Protein AF-A0A2V2SIH3-F1 (afdb_monomer_lite)

Foldseek 3Di:
DDPVVVVVVVVVVVVVVVVVVVVVVCCCVVVVVPPPPPCVVVCVVLVDDPVLVVVLVVLVVVCVVVLVVLVVVLVVLVVVCVVCVVVVHRPVVSVVVSVVSLVVSLVSQLVSLLVSLVSGDVVSSVVSSVVSNCVSPVPVVVVVVVCVVPVDDDPPPDDD

Sequence (160 aa):
MGRSLRILVAAVAVVAAVAALSYFCAMRLCCGHMTGDDLTWLKREFQLSNQEMQRIRVLHEGYLPKCREFCAKIAAKQDAVEKALAAGEVPEQQMIELATLRTQCQAQMLRHFKAVASEMPHDQGSRYLAEMQRLTLGFHQNIESSMRENPASGHAHGDH

pLDDT: mean 84.89, std 16.25, range [38.31, 97.75]

Secondary structure (DSSP, 8-state):
--HHHHHHHHHHHHHHHHHHHHHHHHHHHHHHHHTT-TTHHHHHHTT--HHHHHHHHHHHHHHHHHHHHHHHHHHHHHHHHHHHHHTT---HHHHHHHHHHHHHHHHHHHHHHHHHHHTS-HHHHHHHHHHHHHHHHHHHHHHHHHHHH-TT--------

Structure (mmCIF, N/CA/C/O backbone):
data_AF-A0A2V2SIH3-F1
#
_entry.id   AF-A0A2V2SIH3-F1
#
loop_
_atom_site.group_PDB
_atom_site.id
_atom_site.type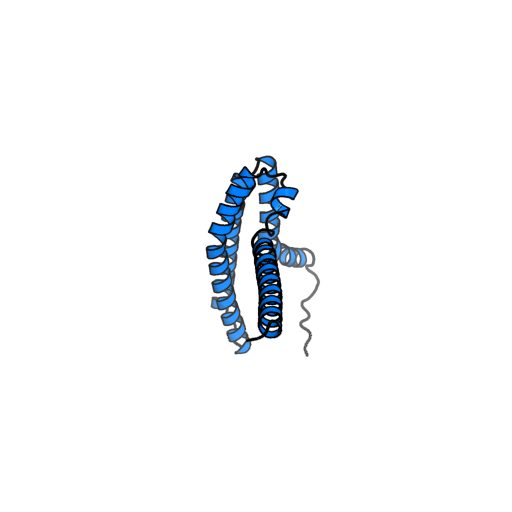_symbol
_atom_site.label_atom_id
_atom_site.label_alt_id
_atom_site.label_comp_id
_atom_site.label_asym_id
_atom_site.label_entity_id
_atom_site.label_seq_id
_atom_site.pdbx_PDB_ins_code
_atom_site.Cartn_x
_atom_site.Cartn_y
_atom_site.Cartn_z
_atom_site.occupancy
_atom_site.B_iso_or_equiv
_atom_site.auth_seq_id
_atom_site.auth_comp_id
_atom_site.auth_asym_id
_atom_site.auth_atom_id
_atom_site.pdbx_PDB_model_num
ATOM 1 N N . MET A 1 1 ? -26.957 -63.715 11.797 1.00 57.47 1 MET A N 1
ATOM 2 C CA . MET A 1 1 ? -26.085 -62.535 11.573 1.00 57.47 1 MET A CA 1
ATOM 3 C C . MET A 1 1 ? -25.613 -62.018 12.922 1.00 57.47 1 MET A C 1
ATOM 5 O O . MET A 1 1 ? -26.387 -61.434 13.671 1.00 57.47 1 MET A O 1
ATOM 9 N N . GLY A 1 2 ? -24.400 -62.432 13.291 1.00 60.66 2 GLY A N 1
ATOM 10 C CA . GLY A 1 2 ? -23.942 -62.528 14.675 1.00 60.66 2 GLY A CA 1
ATOM 11 C C . GLY A 1 2 ? -23.434 -61.214 15.254 1.00 60.66 2 GLY A C 1
ATOM 12 O O . GLY A 1 2 ? -22.969 -60.336 14.535 1.00 60.66 2 GLY A O 1
ATOM 13 N N . ARG A 1 3 ? -23.515 -61.116 16.581 1.00 76.12 3 ARG A N 1
ATOM 14 C CA . ARG A 1 3 ? -23.094 -59.993 17.435 1.00 76.12 3 ARG A CA 1
ATOM 15 C C . ARG A 1 3 ? -21.775 -59.324 17.009 1.00 76.12 3 ARG A C 1
ATOM 17 O O . ARG A 1 3 ? -21.680 -58.106 17.086 1.00 76.12 3 ARG A O 1
ATOM 24 N N . SER A 1 4 ? -20.822 -60.083 16.473 1.00 76.81 4 SER A N 1
ATOM 25 C CA . SER A 1 4 ? -19.536 -59.590 15.964 1.00 76.81 4 SER A CA 1
ATOM 26 C C . SER A 1 4 ? -19.664 -58.574 14.820 1.00 76.81 4 SER A C 1
ATOM 28 O O . SER A 1 4 ? -18.926 -57.596 14.794 1.00 76.81 4 SER A O 1
ATOM 30 N N . LEU A 1 5 ? -20.641 -58.737 13.918 1.00 85.69 5 LEU A N 1
ATOM 31 C CA . LEU A 1 5 ? -20.889 -57.777 12.835 1.00 85.69 5 LEU A CA 1
ATOM 32 C C . LEU A 1 5 ? -21.432 -56.448 13.381 1.00 85.69 5 LEU A C 1
ATOM 34 O O . LEU A 1 5 ? -21.059 -55.384 12.902 1.00 85.69 5 LEU A O 1
ATOM 38 N N . ARG A 1 6 ? -22.270 -56.498 14.426 1.00 87.81 6 ARG A N 1
ATOM 39 C CA . ARG A 1 6 ? -22.799 -55.290 15.084 1.00 87.81 6 ARG A CA 1
ATOM 40 C C . ARG A 1 6 ? -21.700 -54.525 15.821 1.00 87.81 6 ARG A C 1
ATOM 42 O O . ARG A 1 6 ? -21.694 -53.302 15.776 1.00 87.81 6 A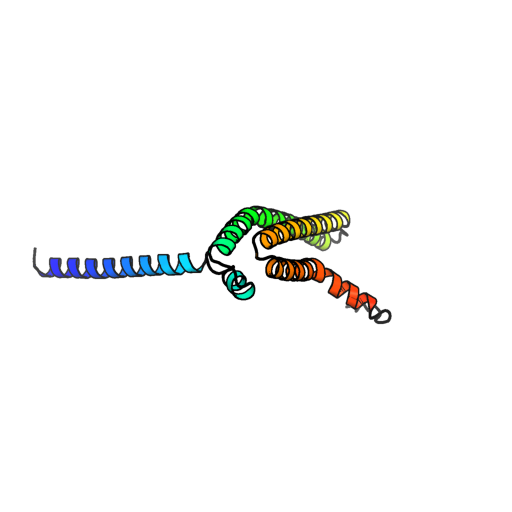RG A O 1
ATOM 49 N N . ILE A 1 7 ? -20.765 -55.238 16.451 1.00 88.44 7 ILE A N 1
ATOM 50 C CA . ILE A 1 7 ? -19.612 -54.636 17.138 1.00 88.44 7 ILE A CA 1
ATOM 51 C C . ILE A 1 7 ? -18.676 -53.964 16.128 1.00 88.44 7 ILE A C 1
ATOM 53 O O . ILE A 1 7 ? -18.272 -52.827 16.347 1.00 88.44 7 ILE A O 1
ATOM 57 N N . LEU A 1 8 ? -18.387 -54.621 15.001 1.00 86.75 8 LEU A N 1
ATOM 58 C CA . LEU A 1 8 ? -17.564 -54.038 13.937 1.00 86.75 8 LEU A CA 1
ATOM 59 C C . LEU A 1 8 ? -18.205 -52.780 13.341 1.00 86.75 8 LEU A C 1
ATOM 61 O O . LEU A 1 8 ? -17.543 -51.752 13.237 1.00 86.75 8 LEU A O 1
ATOM 65 N N . VAL A 1 9 ? -19.499 -52.826 13.014 1.00 90.12 9 VAL A N 1
ATOM 66 C CA . VAL A 1 9 ? -20.217 -51.657 12.481 1.00 90.12 9 VAL A CA 1
ATOM 67 C C . VAL A 1 9 ? -20.248 -50.511 13.496 1.00 90.12 9 VAL A C 1
ATOM 69 O O . VAL A 1 9 ? -20.009 -49.365 13.122 1.00 90.12 9 VAL A O 1
ATOM 72 N N . ALA A 1 10 ? -20.475 -50.802 14.781 1.00 89.94 10 ALA A N 1
ATOM 73 C CA . ALA A 1 10 ? -20.446 -49.788 15.832 1.00 89.94 10 ALA A CA 1
ATOM 74 C C . ALA A 1 10 ? -19.051 -49.162 15.995 1.00 89.94 10 ALA A C 1
ATOM 76 O O .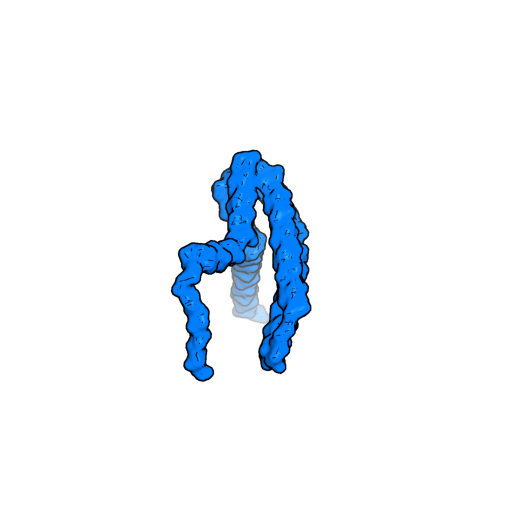 ALA A 1 10 ? -18.940 -47.944 16.098 1.00 89.94 10 ALA A O 1
ATOM 77 N N . ALA A 1 11 ? -17.985 -49.966 15.956 1.00 89.19 11 ALA A N 1
ATOM 78 C CA . ALA A 1 11 ? -16.614 -49.468 16.045 1.00 89.19 11 ALA A CA 1
ATOM 79 C C . ALA A 1 11 ? -16.261 -48.553 14.861 1.00 89.19 11 ALA A C 1
ATOM 81 O O . ALA A 1 11 ? -15.731 -47.463 15.068 1.00 89.19 11 ALA A O 1
ATOM 82 N N . VAL A 1 12 ? -16.619 -48.944 13.632 1.00 91.81 12 VAL A N 1
ATOM 83 C CA . VAL A 1 12 ? -16.401 -48.103 12.443 1.00 91.81 12 VAL A CA 1
ATOM 84 C C . VAL A 1 12 ? -17.210 -46.807 12.522 1.00 91.81 12 VAL A C 1
ATOM 86 O O . VAL A 1 12 ? -16.674 -45.743 12.223 1.00 91.81 12 VAL A O 1
ATOM 89 N N . ALA A 1 13 ? -18.464 -46.863 12.978 1.00 92.38 13 ALA A N 1
ATOM 90 C CA . ALA A 1 13 ? -19.297 -45.673 13.138 1.00 92.38 13 ALA A CA 1
ATOM 91 C C . ALA A 1 13 ? -18.717 -44.689 14.167 1.00 92.38 13 ALA A C 1
ATOM 93 O O . ALA A 1 13 ? -18.719 -43.484 13.924 1.00 92.38 13 ALA A O 1
ATOM 94 N N . VAL A 1 14 ? -18.172 -45.185 15.283 1.00 93.31 14 VAL A N 1
ATOM 95 C CA . VAL A 1 14 ? -17.518 -44.342 16.297 1.00 93.31 14 VAL A CA 1
ATOM 96 C C . VAL A 1 14 ? -16.254 -43.693 15.737 1.00 93.31 14 VAL A C 1
ATOM 98 O O . VAL A 1 14 ? -16.071 -42.490 15.901 1.00 93.31 14 VAL A O 1
ATOM 101 N N . VAL A 1 15 ? -15.410 -44.445 15.025 1.00 90.81 15 VAL A N 1
ATOM 102 C CA . VAL A 1 15 ? -14.197 -43.891 14.400 1.00 90.81 15 VAL A CA 1
ATOM 103 C C . VAL A 1 15 ? -14.553 -42.832 13.355 1.00 90.81 15 VAL A C 1
ATOM 105 O O . VAL A 1 15 ? -13.962 -41.753 13.353 1.00 90.81 15 VAL A O 1
ATOM 108 N N . ALA A 1 16 ? -15.555 -43.094 12.513 1.00 91.12 16 ALA A N 1
ATOM 109 C CA . ALA A 1 16 ? -16.029 -42.136 11.520 1.00 91.12 16 ALA A CA 1
ATOM 110 C C . ALA A 1 16 ? -16.612 -40.872 12.172 1.00 91.12 16 ALA A C 1
ATOM 112 O O . ALA A 1 16 ? -16.327 -39.766 11.720 1.00 91.12 16 ALA A O 1
ATOM 113 N N . ALA A 1 17 ? -17.374 -41.016 13.260 1.00 92.94 17 ALA A N 1
ATOM 114 C CA . ALA A 1 17 ? -17.928 -39.887 14.000 1.00 92.94 17 ALA A CA 1
ATOM 115 C C . ALA A 1 17 ? -16.829 -39.033 14.644 1.00 92.94 17 ALA A C 1
ATOM 117 O O . ALA A 1 17 ? -16.870 -37.812 14.527 1.00 92.94 17 ALA A O 1
ATOM 118 N N . VAL A 1 18 ? -15.822 -39.654 15.266 1.00 93.31 18 VAL A N 1
ATOM 119 C CA . VAL A 1 18 ? -14.678 -38.943 15.861 1.00 93.31 18 VAL A CA 1
ATOM 120 C C . VAL A 1 18 ? -13.855 -38.231 14.788 1.00 93.31 18 VAL A C 1
ATOM 122 O O . VAL A 1 18 ? -13.497 -37.072 14.980 1.00 93.31 18 VAL A O 1
ATOM 125 N N . ALA A 1 19 ? -13.600 -38.879 13.648 1.00 88.88 19 ALA A N 1
ATOM 126 C CA . ALA A 1 19 ? -12.886 -38.273 12.525 1.00 88.88 19 ALA A CA 1
ATOM 127 C C . ALA A 1 19 ? -13.670 -37.110 11.893 1.00 88.88 19 ALA A C 1
ATOM 129 O O . ALA A 1 19 ? -13.093 -36.078 11.562 1.00 88.88 19 ALA A O 1
ATOM 130 N N . ALA A 1 20 ? -14.992 -37.239 11.760 1.00 89.19 20 ALA A N 1
ATOM 131 C CA . ALA A 1 20 ? -15.844 -36.166 11.260 1.00 89.19 20 ALA A CA 1
ATOM 132 C C . ALA A 1 20 ? -15.903 -34.986 12.241 1.00 89.19 20 ALA A C 1
ATOM 134 O O . ALA A 1 20 ? -15.798 -33.837 11.815 1.00 89.19 20 ALA A O 1
ATOM 135 N N . LEU A 1 21 ? -16.015 -35.249 13.550 1.00 91.25 21 LEU A N 1
ATOM 136 C CA . LEU A 1 21 ? -15.995 -34.203 14.575 1.00 91.25 21 LEU A CA 1
ATOM 137 C C . LEU A 1 21 ? -14.644 -33.486 14.616 1.00 91.25 21 LEU A C 1
ATOM 139 O O . LEU A 1 21 ? -14.607 -32.260 14.689 1.00 91.25 21 LEU A O 1
ATOM 143 N N . SER A 1 22 ? -13.538 -34.233 14.554 1.00 88.31 22 SER A N 1
ATOM 144 C CA . SER A 1 22 ? -12.194 -33.656 14.573 1.00 88.31 22 SER A CA 1
ATOM 145 C C . SER A 1 22 ? -11.927 -32.832 13.316 1.00 88.31 22 SER A C 1
ATOM 147 O O . SER A 1 22 ? -11.436 -31.712 13.430 1.00 88.31 22 SER A O 1
ATOM 149 N N . TYR A 1 23 ? -12.338 -33.319 12.141 1.00 89.00 23 TYR A N 1
ATOM 150 C CA . TYR A 1 23 ? -12.268 -32.577 10.885 1.00 89.00 23 TYR A CA 1
ATOM 151 C C . TYR A 1 23 ? -13.110 -31.298 10.932 1.00 89.00 23 TYR A C 1
ATOM 153 O O . TYR A 1 23 ? -12.631 -30.232 10.555 1.00 89.00 23 TYR A O 1
ATOM 161 N N . PHE A 1 24 ? -14.339 -31.368 11.449 1.00 85.44 24 PHE A N 1
ATOM 162 C CA . PHE A 1 24 ? -15.221 -30.206 11.540 1.00 85.44 24 PHE A CA 1
ATOM 163 C C . PHE A 1 24 ? -14.706 -29.168 12.548 1.00 85.44 24 PHE A C 1
ATOM 165 O O . PHE A 1 24 ? -14.723 -27.972 12.259 1.00 85.44 24 PHE A O 1
ATOM 172 N N . CYS A 1 25 ? -14.185 -29.603 13.700 1.00 85.31 25 CYS A N 1
ATOM 173 C CA . CYS A 1 25 ? -13.526 -28.726 14.670 1.00 85.31 25 CYS A CA 1
ATOM 174 C C . CYS A 1 25 ? -12.258 -28.088 14.090 1.00 85.31 25 CYS A C 1
ATOM 176 O O . CYS A 1 25 ? -12.084 -26.877 14.210 1.00 85.31 25 CYS A O 1
ATOM 178 N N . ALA A 1 26 ? -11.405 -28.866 13.420 1.00 80.12 26 ALA A N 1
ATOM 179 C CA . ALA A 1 26 ? -10.196 -28.359 12.775 1.00 80.12 26 ALA A CA 1
ATOM 180 C C . ALA A 1 26 ? -10.532 -27.355 11.665 1.00 80.12 26 ALA A C 1
ATOM 182 O O . ALA A 1 26 ? -9.941 -26.283 11.614 1.00 80.12 26 ALA A O 1
ATOM 183 N N . MET A 1 27 ? -11.534 -27.638 10.830 1.00 73.44 27 MET A N 1
ATOM 184 C CA . MET A 1 27 ? -11.981 -26.729 9.774 1.00 73.44 27 MET A CA 1
ATOM 185 C C . MET A 1 27 ? -12.565 -25.431 10.353 1.00 73.44 27 MET A C 1
ATOM 187 O O . MET A 1 27 ? -12.239 -24.347 9.879 1.00 73.44 27 MET A O 1
ATOM 191 N N . ARG A 1 28 ? -13.368 -25.502 11.423 1.00 73.81 28 ARG A N 1
ATOM 192 C CA . ARG A 1 28 ? -13.905 -24.313 12.109 1.00 73.81 28 ARG A CA 1
ATOM 193 C C . ARG A 1 28 ? -12.812 -23.454 12.749 1.00 73.81 28 ARG 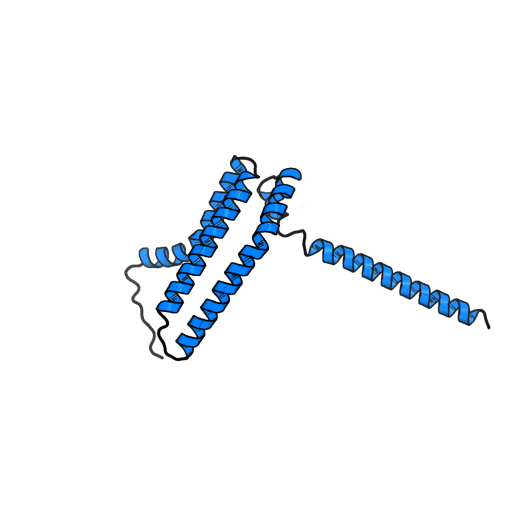A C 1
ATOM 195 O O . ARG A 1 28 ? -12.889 -22.231 12.661 1.00 73.81 28 ARG A O 1
ATOM 202 N N . LEU A 1 29 ? -11.810 -24.077 13.371 1.00 65.88 29 LEU A N 1
ATOM 203 C CA . LEU A 1 29 ? -10.704 -23.375 14.027 1.00 65.88 29 LEU A CA 1
ATOM 204 C C . LEU A 1 29 ? -9.702 -22.801 13.015 1.00 65.88 29 LEU A C 1
ATOM 206 O O . LEU A 1 29 ? -9.354 -21.628 13.109 1.00 65.88 29 LEU A O 1
ATOM 210 N N . CYS A 1 30 ? -9.285 -23.576 12.010 1.00 59.22 30 CYS A N 1
ATOM 211 C CA . CYS A 1 30 ? -8.337 -23.119 10.991 1.00 59.22 30 CYS A CA 1
ATOM 212 C C . CYS A 1 30 ? -8.944 -22.058 10.065 1.00 59.22 30 CYS A C 1
ATOM 214 O O . CYS A 1 30 ? -8.317 -21.024 9.842 1.00 59.22 30 CYS A O 1
ATOM 216 N N . CYS A 1 31 ? -10.173 -22.247 9.568 1.00 51.28 31 CYS A N 1
ATOM 217 C CA . CYS A 1 31 ? -10.807 -21.238 8.715 1.00 51.28 31 CYS A CA 1
ATOM 218 C C . CYS A 1 31 ? -11.180 -19.966 9.494 1.00 51.28 31 CYS A C 1
ATOM 220 O O . CYS A 1 31 ? -11.159 -18.887 8.914 1.00 51.28 31 CYS A O 1
ATOM 222 N N . GLY A 1 32 ? -11.470 -20.063 10.799 1.00 48.22 32 GLY A N 1
ATOM 223 C CA . GLY A 1 32 ? -11.719 -18.894 11.650 1.00 48.22 32 GLY A CA 1
ATOM 224 C C . GLY A 1 32 ? -10.463 -18.069 11.957 1.00 48.22 32 GLY A C 1
ATOM 225 O O . GLY A 1 32 ? -10.562 -16.859 12.148 1.00 48.22 32 GLY A O 1
ATOM 226 N N . HIS A 1 33 ? -9.284 -18.700 11.976 1.00 44.50 33 HIS A N 1
ATOM 227 C CA . HIS A 1 33 ? -8.016 -18.030 12.276 1.00 44.50 33 HIS A CA 1
ATOM 228 C C . HIS A 1 33 ? -7.389 -17.359 11.040 1.00 44.50 33 HIS A C 1
ATOM 230 O O . HIS A 1 33 ? -6.772 -16.307 11.161 1.00 44.50 33 HIS A O 1
ATOM 236 N N . MET A 1 34 ? -7.598 -17.907 9.837 1.00 39.25 34 MET A N 1
ATOM 237 C CA . MET A 1 34 ? -6.949 -17.409 8.613 1.00 39.25 34 MET A CA 1
ATOM 238 C C . MET A 1 34 ? -7.601 -16.171 7.975 1.00 39.25 34 MET A C 1
ATOM 240 O O . MET A 1 34 ? -7.005 -15.575 7.085 1.00 39.25 34 MET A O 1
ATOM 244 N N . THR A 1 35 ? -8.799 -15.762 8.402 1.00 47.66 35 THR A N 1
ATOM 245 C CA . THR A 1 35 ? -9.491 -14.589 7.828 1.00 47.66 35 THR A CA 1
ATOM 246 C C . THR A 1 35 ? -9.666 -13.432 8.814 1.00 47.66 35 THR A C 1
ATOM 248 O O . THR A 1 35 ? -10.096 -12.353 8.418 1.00 47.66 35 THR A O 1
ATOM 251 N N . GLY A 1 36 ? -9.388 -13.641 10.106 1.00 44.97 36 GLY A N 1
ATOM 252 C CA . GLY A 1 36 ? -9.819 -12.730 11.174 1.00 44.97 36 GLY A CA 1
ATOM 253 C C . GLY A 1 36 ? -8.740 -11.833 11.786 1.00 44.97 36 GLY A C 1
ATOM 254 O O . GLY A 1 36 ? -9.101 -10.810 12.385 1.00 44.97 36 GLY A O 1
ATOM 255 N N . ASP A 1 37 ? -7.456 -12.188 11.649 1.00 54.94 37 ASP A N 1
ATOM 256 C CA . ASP A 1 37 ? -6.420 -11.739 12.596 1.00 54.94 37 ASP A CA 1
ATOM 257 C C . ASP A 1 37 ? -5.497 -10.606 12.103 1.00 54.94 37 ASP A C 1
ATOM 259 O O . ASP A 1 37 ? -4.843 -9.947 12.911 1.00 54.94 37 ASP A O 1
ATOM 263 N N . ASP A 1 38 ? -5.534 -10.263 10.812 1.00 64.06 38 ASP A N 1
ATOM 264 C CA . ASP A 1 38 ? -4.656 -9.231 10.229 1.00 64.06 38 ASP A CA 1
ATOM 265 C C . ASP A 1 38 ? -4.919 -7.810 10.743 1.00 64.06 38 ASP A C 1
ATOM 267 O O . ASP A 1 38 ? -4.093 -6.927 10.548 1.00 64.06 38 ASP A O 1
ATOM 271 N N . LEU A 1 39 ? -6.048 -7.557 11.413 1.00 81.44 39 LEU A N 1
ATOM 272 C CA . LEU A 1 39 ? -6.368 -6.243 11.988 1.00 81.44 39 LEU A CA 1
ATOM 273 C C . LEU A 1 39 ? -6.470 -6.256 13.520 1.00 81.44 39 LEU A C 1
ATOM 275 O O . LEU A 1 39 ? -6.752 -5.224 14.133 1.00 81.44 39 LEU A O 1
ATOM 279 N N . THR A 1 40 ? -6.223 -7.395 14.175 1.00 83.31 40 THR A N 1
ATOM 280 C CA . THR A 1 40 ? -6.240 -7.469 15.647 1.00 83.31 40 THR A CA 1
ATOM 281 C C . THR A 1 40 ? -5.130 -6.611 16.255 1.00 83.31 40 THR A C 1
ATOM 283 O O . THR A 1 40 ? -5.323 -5.997 17.308 1.00 83.31 40 THR A O 1
ATOM 286 N N . TRP A 1 41 ? -3.981 -6.512 15.577 1.00 85.94 41 TRP A N 1
ATOM 287 C CA . TRP A 1 41 ? -2.902 -5.604 15.972 1.00 85.94 41 TRP A CA 1
ATOM 288 C C . TRP A 1 41 ? -3.361 -4.140 15.952 1.00 85.94 41 TRP A C 1
ATOM 290 O O . TRP A 1 41 ? -3.085 -3.418 16.904 1.00 85.94 41 TRP A O 1
ATOM 300 N N . LEU A 1 42 ? -4.135 -3.731 14.937 1.00 89.00 42 LEU A N 1
ATOM 301 C CA . LEU A 1 42 ? -4.612 -2.356 14.770 1.00 89.00 42 LEU A CA 1
ATOM 302 C C . LEU A 1 42 ? -5.507 -1.947 15.941 1.00 89.00 42 LEU A C 1
ATOM 304 O O . LEU A 1 42 ? -5.349 -0.873 16.517 1.00 89.00 42 LEU A O 1
ATOM 308 N N . LYS A 1 43 ? -6.410 -2.848 16.346 1.00 90.88 43 LYS A N 1
ATOM 309 C CA . LYS A 1 43 ? -7.267 -2.638 17.515 1.00 90.88 43 LYS A CA 1
ATOM 310 C C . LYS A 1 43 ? -6.454 -2.413 18.791 1.00 90.88 43 LYS A C 1
ATOM 312 O O . LYS A 1 43 ? -6.797 -1.544 19.586 1.00 90.88 43 LYS A O 1
ATOM 317 N N . ARG A 1 44 ? -5.409 -3.218 18.995 1.00 90.81 44 ARG A N 1
ATOM 318 C CA . ARG A 1 44 ? -4.560 -3.178 20.193 1.00 90.81 44 ARG A CA 1
ATOM 319 C C . ARG A 1 44 ? -3.702 -1.914 20.235 1.00 90.81 44 ARG A C 1
ATOM 321 O O . ARG A 1 44 ? -3.660 -1.257 21.266 1.00 90.81 44 ARG A O 1
ATOM 328 N N . GLU A 1 45 ? -3.070 -1.578 19.116 1.00 91.50 45 GLU A N 1
ATOM 329 C CA . GLU A 1 45 ? -2.151 -0.443 18.986 1.00 91.50 45 GLU A CA 1
ATOM 330 C C . GLU A 1 45 ? -2.873 0.902 19.142 1.00 91.50 45 GLU A C 1
ATOM 332 O O . GLU A 1 45 ? -2.424 1.784 19.874 1.00 91.50 45 GLU A O 1
ATOM 337 N N . PHE A 1 46 ? -4.042 1.039 18.509 1.00 92.69 46 PHE A N 1
ATOM 338 C CA . PHE A 1 46 ? -4.819 2.282 18.504 1.00 92.69 46 PHE A CA 1
ATOM 339 C C . PHE A 1 46 ? -5.967 2.288 19.521 1.00 92.69 46 PHE A C 1
ATOM 341 O O . PHE A 1 46 ? -6.796 3.193 19.501 1.00 92.69 46 PHE A O 1
ATOM 348 N N . GLN A 1 47 ? -6.007 1.297 20.423 1.00 92.06 47 GLN A N 1
ATOM 349 C CA . GLN A 1 47 ? -6.970 1.191 21.531 1.00 92.06 47 GLN A CA 1
ATOM 350 C C . GLN A 1 47 ? -8.435 1.310 21.074 1.00 92.06 47 GLN A C 1
ATOM 352 O O . GLN A 1 47 ? -9.257 1.965 21.710 1.00 92.06 47 GLN A O 1
ATOM 357 N N . LEU A 1 48 ? -8.762 0.666 19.952 1.00 93.31 48 LEU A N 1
ATOM 358 C CA . LEU A 1 48 ? -10.071 0.790 19.316 1.00 93.31 48 LEU A CA 1
ATOM 359 C C . LEU A 1 48 ? -11.127 -0.044 20.051 1.00 93.31 48 LEU A C 1
ATOM 361 O O . LEU A 1 48 ? -10.915 -1.213 20.406 1.00 93.31 48 LEU A O 1
ATOM 365 N N . SER A 1 49 ? -12.317 0.525 20.202 1.00 93.38 49 SER A N 1
ATOM 366 C CA . SER A 1 49 ? -13.509 -0.206 20.617 1.00 93.38 49 SER A CA 1
ATOM 367 C C . SER A 1 49 ? -13.898 -1.267 19.581 1.00 93.38 49 SER A C 1
ATOM 369 O O . SER A 1 49 ? -13.506 -1.235 18.411 1.00 93.38 49 SER A O 1
ATOM 371 N N . ASN A 1 50 ? -14.730 -2.227 19.994 1.00 91.31 50 ASN A N 1
ATOM 372 C CA . ASN A 1 50 ? -15.287 -3.217 19.065 1.00 91.31 50 ASN A CA 1
ATOM 373 C C . ASN A 1 50 ? -16.090 -2.563 17.933 1.00 91.31 50 ASN A C 1
ATOM 375 O O . ASN A 1 50 ? -16.074 -3.055 16.809 1.00 91.31 50 ASN A O 1
ATOM 379 N N . GLN A 1 51 ? -16.778 -1.458 18.228 1.00 92.25 51 GLN A N 1
ATOM 380 C CA . GLN A 1 51 ? -17.619 -0.771 17.256 1.00 92.25 51 GLN A CA 1
ATOM 381 C C . GLN A 1 51 ? -16.779 -0.047 16.196 1.00 92.25 51 GLN A C 1
ATOM 383 O O . GLN A 1 51 ? -17.057 -0.187 15.008 1.00 92.25 51 GLN A O 1
ATOM 388 N N . GLU A 1 52 ? -15.732 0.674 16.608 1.00 92.88 52 GLU A N 1
ATOM 389 C CA . GLU A 1 52 ? -14.772 1.311 15.690 1.00 92.88 52 GLU A CA 1
ATOM 390 C C . GLU A 1 52 ? -14.077 0.265 14.819 1.00 92.88 52 GLU A C 1
ATOM 392 O O . GLU A 1 52 ? -14.042 0.389 13.595 1.00 92.88 52 GLU A O 1
ATOM 397 N N . MET A 1 53 ? -13.617 -0.831 15.433 1.00 93.25 53 MET A N 1
ATOM 398 C CA . MET A 1 53 ? -12.985 -1.927 14.705 1.00 93.25 53 MET A CA 1
ATOM 399 C C . MET A 1 53 ? -13.923 -2.541 13.658 1.00 93.25 53 MET A C 1
ATOM 401 O O . MET A 1 53 ? -13.484 -2.861 12.556 1.00 93.25 53 MET A O 1
ATOM 405 N N . GLN A 1 54 ? -15.215 -2.688 13.962 1.00 92.19 54 GLN A N 1
ATOM 406 C CA . GLN A 1 54 ? -16.176 -3.228 13.000 1.00 92.19 54 GLN A CA 1
ATOM 407 C C . GLN A 1 54 ? -16.347 -2.311 11.782 1.00 92.19 54 GLN A C 1
ATOM 409 O O . GLN A 1 54 ? -16.358 -2.802 10.654 1.00 92.19 54 GLN A O 1
ATOM 414 N N . ARG A 1 55 ? -16.434 -0.989 11.983 1.00 93.56 55 ARG A N 1
ATOM 415 C CA . ARG A 1 55 ? -16.529 -0.022 10.873 1.00 93.56 55 ARG A CA 1
ATOM 416 C C . ARG A 1 55 ? -15.269 -0.043 10.006 1.00 93.56 55 ARG A C 1
ATOM 418 O O . ARG A 1 55 ? -15.361 -0.091 8.782 1.00 93.56 55 ARG A O 1
ATOM 425 N N . ILE A 1 56 ? -14.098 -0.122 10.637 1.00 93.69 56 ILE A N 1
ATOM 426 C CA . ILE A 1 56 ? -12.810 -0.226 9.939 1.00 93.69 56 ILE A CA 1
ATOM 427 C C . ILE A 1 56 ? -12.707 -1.522 9.127 1.00 93.69 56 ILE A C 1
ATOM 429 O O . ILE A 1 56 ? -12.229 -1.480 7.994 1.00 93.69 56 ILE A O 1
ATOM 433 N N . ARG A 1 57 ? -13.185 -2.662 9.648 1.00 91.69 57 ARG A N 1
ATOM 434 C CA . ARG A 1 57 ? -13.209 -3.933 8.896 1.00 91.69 57 ARG A CA 1
ATOM 435 C C . ARG A 1 57 ? -14.015 -3.810 7.610 1.00 91.69 57 ARG A C 1
ATOM 437 O O . ARG A 1 57 ? -13.515 -4.191 6.558 1.00 91.69 57 ARG A O 1
ATOM 444 N N . VAL A 1 58 ? -15.201 -3.203 7.674 1.00 92.88 58 VAL A N 1
ATOM 445 C CA . VAL A 1 58 ? -16.045 -2.977 6.489 1.00 92.88 58 VAL A CA 1
ATOM 446 C C . VAL A 1 58 ? -15.317 -2.125 5.445 1.00 92.88 58 VAL A C 1
ATOM 448 O O . VAL A 1 58 ? -15.308 -2.470 4.263 1.00 92.88 58 VAL A O 1
ATOM 451 N N . LEU A 1 59 ? -14.653 -1.043 5.869 1.00 93.88 59 LEU A N 1
ATOM 452 C CA . LEU A 1 59 ? -13.853 -0.211 4.964 1.00 93.88 59 LEU A CA 1
ATOM 453 C C . LEU A 1 59 ? -12.680 -0.982 4.344 1.00 93.88 59 LEU A C 1
ATOM 455 O O . LEU A 1 59 ? -12.398 -0.824 3.156 1.00 93.88 59 LEU A O 1
ATOM 459 N N . HIS A 1 60 ? -11.986 -1.794 5.140 1.00 91.81 60 HIS A N 1
ATOM 460 C CA . HIS A 1 60 ? -10.837 -2.572 4.689 1.00 91.81 60 HIS A CA 1
ATOM 461 C C . HIS A 1 60 ? -11.241 -3.653 3.684 1.00 91.81 60 HIS A C 1
ATOM 463 O O . HIS A 1 60 ? -10.698 -3.701 2.581 1.00 91.81 60 HIS A O 1
ATOM 469 N N . GLU A 1 61 ? -12.252 -4.458 4.011 1.00 91.12 61 GLU A N 1
ATOM 470 C CA . GLU A 1 61 ? -12.784 -5.503 3.132 1.00 91.12 61 GLU A CA 1
ATOM 471 C C . GLU A 1 61 ? -13.301 -4.923 1.811 1.00 91.12 61 GLU A C 1
ATOM 473 O O . GLU A 1 61 ? -13.004 -5.463 0.742 1.00 91.12 61 GLU A O 1
ATOM 478 N N . GLY A 1 62 ? -13.993 -3.779 1.864 1.00 91.94 62 GLY A N 1
ATOM 479 C CA . GLY A 1 62 ? -14.451 -3.064 0.672 1.00 91.94 62 GLY A CA 1
ATOM 480 C C . GLY A 1 62 ? -13.310 -2.548 -0.212 1.00 91.94 62 GLY A C 1
ATOM 481 O O . GLY A 1 62 ? -13.468 -2.441 -1.429 1.00 91.94 62 GLY A O 1
ATOM 482 N N . TYR A 1 63 ? -12.139 -2.265 0.365 1.00 93.56 63 TYR A N 1
ATOM 483 C CA . TYR A 1 63 ? -10.971 -1.790 -0.374 1.00 93.56 63 TYR A CA 1
ATOM 484 C C . TYR A 1 63 ? -10.155 -2.917 -1.032 1.00 93.56 63 TYR A C 1
ATOM 486 O O . TYR A 1 63 ? -9.539 -2.696 -2.080 1.00 93.56 63 TYR A O 1
ATOM 494 N N . LEU A 1 64 ? -10.171 -4.135 -0.477 1.00 90.31 64 LEU A N 1
ATOM 495 C CA . LEU A 1 64 ? -9.352 -5.256 -0.957 1.00 90.31 64 LEU A CA 1
ATOM 496 C C . LEU A 1 64 ? -9.492 -5.562 -2.463 1.00 90.31 64 LEU A C 1
ATOM 498 O O . LEU A 1 64 ? -8.459 -5.767 -3.107 1.00 90.31 64 LEU A O 1
ATOM 502 N N . PRO A 1 65 ? -10.696 -5.573 -3.078 1.00 94.50 65 PRO A N 1
ATOM 503 C CA . PRO A 1 65 ? -10.820 -5.762 -4.523 1.00 94.50 65 PRO A CA 1
ATOM 504 C C . PRO A 1 65 ? -10.059 -4.701 -5.321 1.00 94.50 65 PRO A C 1
ATOM 506 O O . PRO A 1 65 ? -9.374 -5.033 -6.288 1.00 94.50 65 PRO A O 1
ATOM 509 N N . LYS A 1 66 ? -10.123 -3.436 -4.885 1.00 93.44 66 LYS A N 1
ATOM 510 C CA . LYS A 1 66 ? -9.438 -2.329 -5.558 1.00 93.44 66 LYS A CA 1
ATOM 511 C C . LYS A 1 66 ? -7.923 -2.414 -5.396 1.00 93.44 66 LYS A C 1
ATOM 513 O O . LYS A 1 66 ? -7.197 -2.160 -6.353 1.00 93.44 66 LYS A O 1
ATOM 518 N N . CYS A 1 67 ? -7.458 -2.802 -4.209 1.00 91.62 67 CYS A N 1
ATOM 519 C CA . CYS A 1 67 ? -6.045 -3.065 -3.949 1.00 91.62 67 CYS A CA 1
ATOM 520 C C . CYS A 1 67 ? -5.507 -4.142 -4.907 1.00 91.62 67 CYS A C 1
ATOM 522 O O . CYS A 1 67 ? -4.550 -3.899 -5.642 1.00 91.62 67 CYS A O 1
ATOM 524 N N . ARG A 1 68 ? -6.199 -5.288 -4.999 1.00 93.75 68 ARG A N 1
ATOM 525 C CA . ARG A 1 68 ? -5.827 -6.382 -5.911 1.00 93.75 68 ARG A CA 1
ATOM 526 C C . ARG A 1 68 ? -5.817 -5.956 -7.378 1.00 93.75 68 ARG A C 1
ATOM 528 O O . ARG A 1 68 ? -4.920 -6.360 -8.110 1.00 93.75 68 ARG A O 1
ATOM 535 N N . GLU A 1 69 ? -6.773 -5.129 -7.803 1.00 96.56 69 GLU A N 1
ATOM 536 C CA . GLU A 1 69 ? -6.816 -4.587 -9.167 1.00 96.56 69 GLU A CA 1
ATOM 537 C C . GLU A 1 69 ? -5.545 -3.787 -9.500 1.00 96.56 69 GLU A C 1
ATOM 539 O O . GLU A 1 69 ? -4.937 -4.003 -10.549 1.00 96.56 69 GLU A O 1
ATOM 544 N N . PHE A 1 70 ? -5.116 -2.884 -8.612 1.00 94.50 70 PHE A N 1
ATOM 545 C CA . PHE A 1 70 ? -3.878 -2.128 -8.812 1.00 94.50 70 PHE A CA 1
ATOM 546 C C . PHE A 1 70 ? -2.644 -3.033 -8.797 1.00 94.50 70 PHE A C 1
ATOM 548 O O . PHE A 1 70 ? -1.795 -2.887 -9.676 1.00 94.50 70 PHE A O 1
ATOM 555 N N . CYS A 1 71 ? -2.561 -3.990 -7.866 1.00 94.25 71 CYS A N 1
ATOM 556 C CA . CYS A 1 71 ? -1.463 -4.960 -7.822 1.00 94.25 71 CYS A CA 1
ATOM 557 C C . CYS A 1 71 ? -1.353 -5.754 -9.130 1.00 94.25 71 CYS A C 1
ATOM 559 O O . CYS A 1 71 ? -0.258 -5.881 -9.670 1.00 94.25 71 CYS A O 1
ATOM 561 N N . ALA A 1 72 ? -2.476 -6.226 -9.678 1.00 96.38 72 ALA A N 1
ATOM 562 C CA . ALA A 1 72 ? -2.495 -6.958 -10.942 1.00 96.38 72 ALA A CA 1
ATOM 563 C C . ALA A 1 72 ? -2.017 -6.094 -12.121 1.00 96.38 72 ALA A C 1
ATOM 565 O O . ALA A 1 72 ? -1.205 -6.544 -12.927 1.00 96.38 72 ALA A O 1
ATOM 566 N N . LYS A 1 73 ? -2.469 -4.834 -12.206 1.00 97.12 73 LYS A N 1
ATOM 567 C CA . LYS A 1 73 ? -2.033 -3.896 -13.258 1.00 97.12 73 LYS A CA 1
ATOM 568 C C . LYS A 1 73 ? -0.543 -3.575 -13.171 1.00 97.12 73 LYS A C 1
ATOM 570 O O . LYS A 1 73 ? 0.132 -3.545 -14.196 1.00 97.12 73 LYS A O 1
ATOM 575 N N . ILE A 1 74 ? -0.041 -3.334 -11.959 1.00 95.31 74 ILE A N 1
ATOM 576 C CA . ILE A 1 74 ? 1.378 -3.061 -11.713 1.00 95.31 74 ILE A CA 1
ATOM 577 C C . ILE A 1 74 ? 2.216 -4.281 -12.102 1.00 95.31 74 ILE A C 1
ATOM 579 O O . ILE A 1 74 ? 3.151 -4.122 -12.877 1.00 95.31 74 ILE A O 1
ATOM 583 N N . ALA A 1 75 ? 1.840 -5.484 -11.658 1.00 95.88 75 ALA A N 1
ATOM 584 C CA . ALA A 1 75 ? 2.557 -6.717 -11.985 1.00 95.88 75 ALA A CA 1
ATOM 585 C C . ALA A 1 75 ? 2.608 -6.975 -13.499 1.00 95.88 75 ALA A C 1
ATOM 587 O O . ALA A 1 75 ? 3.676 -7.236 -14.045 1.00 95.88 75 ALA A O 1
ATOM 588 N N . ALA A 1 76 ? 1.480 -6.818 -14.201 1.00 96.75 76 ALA A N 1
ATOM 589 C CA . ALA A 1 76 ? 1.437 -6.968 -15.655 1.00 96.75 76 ALA A CA 1
ATOM 590 C C . ALA A 1 76 ? 2.338 -5.950 -16.375 1.00 96.75 76 ALA A C 1
ATOM 592 O O . ALA A 1 76 ? 2.986 -6.276 -17.368 1.00 96.75 76 ALA A O 1
ATOM 593 N N . LYS A 1 77 ? 2.398 -4.706 -15.882 1.00 97.69 77 LYS A N 1
ATOM 594 C CA . LYS A 1 77 ? 3.264 -3.679 -16.472 1.00 97.69 77 LYS A CA 1
ATOM 595 C C . LYS A 1 77 ? 4.744 -3.910 -16.144 1.00 97.69 77 LYS A C 1
ATOM 597 O O . LYS A 1 77 ? 5.578 -3.650 -17.002 1.00 97.69 77 LYS A O 1
ATOM 602 N N . GLN A 1 78 ? 5.066 -4.422 -14.955 1.00 96.56 78 GLN A N 1
ATOM 603 C CA . GLN A 1 78 ? 6.426 -4.845 -14.599 1.00 96.56 78 GLN A CA 1
ATOM 604 C C . GLN A 1 78 ? 6.920 -5.960 -15.519 1.00 96.56 78 GLN A C 1
ATOM 606 O O . GLN A 1 78 ? 7.981 -5.809 -16.109 1.00 96.56 78 GLN A O 1
ATOM 611 N N . ASP A 1 79 ? 6.115 -7.004 -15.725 1.00 97.56 79 ASP A N 1
ATOM 612 C CA . ASP A 1 79 ? 6.439 -8.106 -16.641 1.00 97.56 79 ASP A CA 1
ATOM 613 C C . ASP A 1 79 ? 6.696 -7.602 -18.075 1.00 97.56 79 ASP A C 1
ATOM 615 O O . ASP A 1 79 ? 7.638 -8.032 -18.737 1.00 97.56 79 ASP A O 1
ATOM 619 N N . ALA A 1 80 ? 5.919 -6.620 -18.546 1.00 96.50 80 ALA A N 1
ATOM 620 C CA . ALA A 1 80 ? 6.152 -5.996 -19.849 1.00 96.50 80 ALA A CA 1
ATOM 621 C C . ALA A 1 80 ? 7.482 -5.218 -19.920 1.00 96.50 80 ALA A C 1
ATOM 623 O O . ALA A 1 80 ? 8.169 -5.287 -20.939 1.00 96.50 80 ALA A O 1
ATOM 624 N N . VAL A 1 81 ? 7.850 -4.489 -18.859 1.00 97.62 81 VAL A N 1
ATOM 625 C CA . VAL A 1 81 ? 9.147 -3.792 -18.766 1.00 97.62 81 VAL A CA 1
ATOM 626 C C . VAL A 1 81 ? 10.295 -4.803 -18.753 1.00 97.62 81 VAL A C 1
ATOM 628 O O . VAL A 1 81 ? 11.243 -4.653 -19.516 1.00 97.62 81 VAL A O 1
ATOM 631 N N . GLU A 1 82 ? 10.196 -5.853 -17.939 1.00 97.19 82 GLU A N 1
ATOM 632 C CA . GLU A 1 82 ? 11.219 -6.899 -17.822 1.00 97.19 82 GLU A CA 1
ATOM 633 C C . GLU A 1 82 ? 11.442 -7.634 -19.148 1.00 97.19 82 GLU A C 1
ATOM 635 O O . GLU A 1 82 ? 12.585 -7.837 -19.555 1.00 97.19 82 GLU A O 1
ATOM 640 N N . LYS A 1 83 ? 10.366 -7.967 -19.870 1.00 97.62 83 LYS A N 1
ATOM 641 C CA . LYS A 1 83 ? 10.453 -8.598 -21.196 1.00 97.62 83 LYS A CA 1
ATOM 642 C C . LYS A 1 83 ? 11.139 -7.715 -22.231 1.00 97.62 83 LYS A C 1
ATOM 644 O O . LYS A 1 83 ? 11.960 -8.216 -22.992 1.00 97.62 83 LYS A O 1
ATOM 649 N N . ALA A 1 84 ? 10.820 -6.423 -22.260 1.00 96.94 84 ALA A N 1
ATOM 650 C CA . ALA A 1 84 ? 11.448 -5.491 -23.192 1.00 96.94 84 ALA A CA 1
ATOM 651 C C . ALA A 1 84 ? 12.941 -5.295 -22.877 1.00 96.94 84 ALA A C 1
ATOM 653 O O . ALA A 1 84 ? 13.775 -5.363 -23.777 1.00 96.94 84 ALA A O 1
ATOM 654 N N . LEU A 1 85 ? 13.298 -5.171 -21.593 1.00 97.06 85 LEU A N 1
ATOM 655 C CA . LEU A 1 85 ? 14.700 -5.125 -21.163 1.00 97.06 85 LEU A CA 1
ATOM 656 C C . LEU A 1 85 ? 15.457 -6.407 -21.544 1.00 97.06 85 LEU A C 1
ATOM 658 O O . LEU A 1 85 ? 16.578 -6.333 -22.040 1.00 97.06 85 LEU A O 1
ATOM 662 N N . ALA A 1 86 ? 14.842 -7.582 -21.372 1.00 97.12 86 ALA A N 1
ATOM 663 C CA . ALA A 1 86 ? 15.432 -8.861 -21.774 1.00 97.12 86 ALA A CA 1
ATOM 664 C C . ALA A 1 86 ? 15.623 -8.984 -23.299 1.00 97.12 86 ALA A C 1
ATOM 666 O O . ALA A 1 86 ? 16.506 -9.713 -23.748 1.00 97.12 86 ALA A O 1
ATOM 667 N N . ALA A 1 87 ? 14.827 -8.260 -24.089 1.00 96.69 87 ALA A N 1
ATOM 668 C CA . ALA A 1 87 ? 14.985 -8.143 -25.537 1.00 96.69 87 ALA A CA 1
ATOM 669 C C . ALA A 1 87 ? 16.043 -7.098 -25.959 1.00 96.69 87 ALA A C 1
ATOM 671 O O . ALA A 1 87 ? 16.285 -6.927 -27.152 1.00 96.69 87 ALA A O 1
ATOM 672 N N . GLY A 1 88 ? 16.687 -6.414 -25.005 1.00 96.50 88 GLY A N 1
ATOM 673 C CA . GLY A 1 88 ? 17.673 -5.362 -25.269 1.00 96.50 88 GLY A CA 1
ATOM 674 C C . GLY A 1 88 ? 17.061 -4.003 -25.623 1.00 96.50 88 GLY A C 1
ATOM 675 O O . GLY A 1 88 ? 17.773 -3.113 -26.084 1.00 96.50 88 GLY A O 1
ATOM 676 N N . GLU A 1 89 ? 15.754 -3.828 -25.420 1.00 96.31 89 GLU A N 1
ATOM 677 C CA . GLU A 1 89 ? 15.066 -2.556 -25.625 1.00 96.31 89 GLU A CA 1
ATOM 678 C C . GLU A 1 89 ? 15.151 -1.685 -24.365 1.00 96.31 89 GLU A C 1
ATOM 680 O O . GLU A 1 89 ? 15.245 -2.186 -23.244 1.00 96.31 89 GLU A O 1
ATOM 685 N N . VAL A 1 90 ? 15.056 -0.364 -24.535 1.00 95.75 90 VAL A N 1
ATOM 686 C CA . VAL A 1 90 ? 14.850 0.579 -23.427 1.00 95.75 90 VAL A CA 1
ATOM 687 C C . VAL A 1 90 ? 13.364 0.962 -23.408 1.00 95.75 90 VAL A C 1
ATOM 689 O O . VAL A 1 90 ? 12.950 1.812 -24.198 1.00 95.75 90 VAL A O 1
ATOM 692 N N . PRO A 1 91 ? 12.524 0.346 -22.551 1.00 95.75 91 PRO A N 1
ATOM 693 C CA . PRO A 1 91 ? 11.071 0.506 -22.603 1.00 95.75 91 PRO A CA 1
ATOM 694 C C . PRO A 1 91 ? 10.598 1.762 -21.857 1.00 95.75 91 PRO A C 1
ATOM 696 O O . PRO A 1 91 ? 9.823 1.676 -20.901 1.00 95.75 91 PRO A O 1
ATOM 699 N N . GLU A 1 92 ? 11.075 2.936 -22.276 1.00 96.50 92 GLU A N 1
ATOM 700 C CA . GLU A 1 92 ? 10.831 4.221 -21.602 1.00 96.50 92 GLU A CA 1
ATOM 701 C C . GLU A 1 92 ? 9.335 4.470 -21.351 1.00 96.50 92 GLU A C 1
ATOM 703 O O . GLU A 1 92 ? 8.921 4.753 -20.225 1.00 96.50 92 GLU A O 1
ATOM 708 N N . GLN A 1 93 ? 8.500 4.267 -22.371 1.00 95.88 93 GLN A N 1
ATOM 709 C CA . GLN A 1 93 ? 7.057 4.465 -22.261 1.00 95.88 93 GLN A CA 1
ATOM 710 C C . GLN A 1 93 ? 6.420 3.517 -21.229 1.00 95.88 93 GLN A C 1
ATOM 712 O O . GLN A 1 93 ? 5.634 3.944 -20.381 1.00 95.88 93 GLN A O 1
ATOM 717 N N . GLN A 1 94 ? 6.783 2.232 -21.241 1.00 95.00 94 GLN A N 1
ATOM 718 C CA . GLN A 1 94 ? 6.275 1.251 -20.281 1.00 95.00 94 GLN A CA 1
ATOM 719 C C . GLN A 1 94 ? 6.749 1.561 -18.853 1.00 95.00 94 GLN A C 1
ATOM 721 O O . GLN A 1 94 ? 5.999 1.328 -17.902 1.00 95.00 94 GLN A O 1
ATOM 726 N N . MET A 1 95 ? 7.955 2.116 -18.687 1.00 96.81 95 MET A N 1
ATOM 727 C CA . MET A 1 95 ? 8.468 2.574 -17.393 1.00 96.81 95 MET A CA 1
ATOM 728 C C . MET A 1 95 ? 7.685 3.784 -16.863 1.00 96.81 95 MET A C 1
ATOM 730 O O . MET A 1 95 ? 7.310 3.794 -15.688 1.00 96.81 95 MET A O 1
ATOM 734 N N . ILE A 1 96 ? 7.371 4.765 -17.717 1.00 97.25 96 ILE A N 1
ATOM 735 C CA . ILE A 1 96 ? 6.525 5.920 -17.362 1.00 97.25 96 ILE A CA 1
ATOM 736 C C . ILE A 1 96 ? 5.126 5.454 -16.941 1.00 97.25 96 ILE A C 1
ATOM 738 O O . ILE A 1 96 ? 4.578 5.902 -15.927 1.00 97.25 96 ILE A O 1
ATOM 742 N N . GLU A 1 97 ? 4.544 4.514 -17.683 1.00 97.31 97 GLU A N 1
ATOM 743 C CA . GLU A 1 97 ? 3.240 3.933 -17.358 1.00 97.31 97 GLU A CA 1
ATOM 744 C C . GLU A 1 97 ? 3.268 3.152 -16.040 1.00 97.31 97 GLU A C 1
ATOM 746 O O . GLU A 1 97 ? 2.349 3.274 -15.226 1.00 97.31 97 GLU A O 1
ATOM 751 N N . LEU A 1 98 ? 4.333 2.385 -15.790 1.00 96.88 98 LEU A N 1
ATOM 752 C CA . LEU A 1 98 ? 4.535 1.677 -14.528 1.00 96.88 98 LEU A CA 1
ATOM 753 C C . LEU A 1 98 ? 4.627 2.650 -13.347 1.00 96.88 98 LEU A C 1
ATOM 755 O O . LEU A 1 98 ? 3.975 2.435 -12.321 1.00 96.88 98 LEU A O 1
ATOM 759 N N . ALA A 1 99 ? 5.408 3.723 -13.488 1.00 95.06 99 ALA A N 1
ATOM 760 C CA . ALA A 1 99 ? 5.523 4.764 -12.472 1.00 95.06 99 ALA A CA 1
ATOM 761 C C . ALA A 1 99 ? 4.159 5.418 -12.203 1.00 95.06 99 ALA A C 1
ATOM 763 O O . ALA A 1 99 ? 3.732 5.512 -11.052 1.00 95.06 99 ALA A O 1
ATOM 764 N N . THR A 1 100 ? 3.416 5.748 -13.262 1.00 96.50 100 THR A N 1
ATOM 765 C CA . THR A 1 100 ? 2.066 6.319 -13.163 1.00 96.50 100 THR A CA 1
ATOM 766 C C . THR A 1 100 ? 1.107 5.390 -12.411 1.00 96.50 100 THR A C 1
ATOM 768 O O . THR A 1 100 ? 0.395 5.834 -11.508 1.00 96.50 100 THR A O 1
ATOM 771 N N . LEU A 1 101 ? 1.103 4.088 -12.724 1.00 96.75 101 LEU A N 1
ATOM 772 C CA . LEU A 1 101 ? 0.282 3.094 -12.021 1.00 96.75 101 LEU A CA 1
ATOM 773 C C . LEU A 1 101 ? 0.638 2.994 -10.533 1.00 96.75 101 LEU A C 1
ATOM 775 O O . LEU A 1 101 ? -0.261 2.912 -9.691 1.00 96.75 101 LEU A O 1
ATOM 779 N N . ARG A 1 102 ? 1.930 3.039 -10.189 1.00 94.56 102 ARG A N 1
ATOM 780 C CA . ARG A 1 102 ? 2.390 3.032 -8.791 1.00 94.56 102 ARG A CA 1
ATOM 781 C C . ARG A 1 102 ? 1.924 4.277 -8.039 1.00 94.56 102 ARG A C 1
ATOM 783 O O . ARG A 1 102 ? 1.371 4.140 -6.949 1.00 94.56 102 ARG A O 1
ATOM 790 N N . THR A 1 103 ? 2.042 5.462 -8.636 1.00 94.88 103 THR A N 1
ATOM 791 C CA . THR A 1 103 ? 1.548 6.711 -8.034 1.00 94.88 103 THR A CA 1
ATOM 792 C C . THR A 1 103 ? 0.031 6.689 -7.839 1.00 94.88 103 THR A C 1
ATOM 794 O O . THR A 1 103 ? -0.469 7.095 -6.789 1.00 94.88 103 THR A O 1
ATOM 797 N N . GLN A 1 104 ? -0.729 6.166 -8.805 1.00 96.12 104 GLN A N 1
ATOM 798 C CA . GLN A 1 104 ? -2.183 6.020 -8.669 1.00 96.12 104 GLN A CA 1
ATOM 799 C C . GLN A 1 104 ? -2.568 5.048 -7.545 1.00 96.12 104 GLN A C 1
ATOM 801 O O . GLN A 1 104 ? -3.497 5.334 -6.784 1.00 96.12 104 GLN A O 1
ATOM 806 N N . CYS A 1 105 ? -1.843 3.932 -7.412 1.00 95.06 105 CYS A N 1
ATOM 807 C CA . CYS A 1 105 ? -2.021 2.979 -6.318 1.00 95.06 105 CYS A CA 1
ATOM 808 C C . CYS A 1 105 ? -1.762 3.643 -4.956 1.00 95.06 105 CYS A C 1
ATOM 810 O O . CYS A 1 105 ? -2.626 3.595 -4.080 1.00 95.06 105 CYS A O 1
ATOM 812 N N . GLN A 1 106 ? -0.641 4.357 -4.803 1.00 95.00 106 GLN A N 1
ATOM 813 C CA . GLN A 1 106 ? -0.312 5.097 -3.579 1.00 95.00 106 GLN A CA 1
ATOM 814 C C . GLN A 1 106 ? -1.383 6.139 -3.233 1.00 95.00 106 GLN A C 1
ATOM 816 O O . GLN A 1 106 ? -1.848 6.197 -2.096 1.00 95.00 106 GLN A O 1
ATOM 821 N N . ALA A 1 107 ? -1.840 6.926 -4.210 1.00 95.56 107 ALA A N 1
ATOM 822 C CA . ALA A 1 107 ? -2.903 7.905 -3.991 1.00 95.56 107 ALA A CA 1
ATOM 823 C C . ALA A 1 107 ? -4.207 7.241 -3.517 1.00 95.56 107 ALA A C 1
ATOM 825 O O . ALA A 1 107 ? -4.903 7.773 -2.649 1.00 95.56 107 ALA A O 1
ATOM 826 N N . GLN A 1 108 ? -4.539 6.067 -4.059 1.00 96.38 108 GLN A N 1
ATOM 827 C CA . GLN A 1 108 ? -5.705 5.310 -3.623 1.00 96.38 108 GLN A CA 1
ATOM 828 C C . GLN A 1 108 ? -5.528 4.734 -2.209 1.00 96.38 108 GLN A C 1
ATOM 830 O O . GLN A 1 108 ? -6.465 4.816 -1.412 1.00 96.38 108 GLN A O 1
ATOM 835 N N . MET A 1 109 ? -4.344 4.218 -1.873 1.00 94.06 109 MET A N 1
ATOM 836 C CA . MET A 1 109 ? -4.021 3.767 -0.517 1.00 94.06 109 MET A CA 1
ATOM 837 C C . MET A 1 109 ? -4.168 4.906 0.494 1.00 94.06 109 MET A C 1
ATOM 839 O O . MET A 1 109 ? -4.841 4.740 1.505 1.00 94.06 109 MET A O 1
ATOM 843 N N . LEU A 1 110 ? -3.635 6.094 0.195 1.00 96.38 110 LEU A N 1
ATOM 844 C CA . LEU A 1 110 ? -3.753 7.263 1.071 1.00 96.38 110 LEU A CA 1
ATOM 845 C C . LEU A 1 110 ? -5.210 7.700 1.278 1.00 96.38 110 LEU A C 1
ATOM 847 O O . LEU A 1 110 ? -5.591 8.064 2.392 1.00 96.38 110 LEU A O 1
ATOM 851 N N . ARG A 1 111 ? -6.051 7.622 0.236 1.00 97.25 111 ARG A N 1
ATOM 852 C CA . ARG A 1 111 ? -7.502 7.841 0.378 1.00 97.25 111 ARG A CA 1
ATOM 853 C C . ARG A 1 111 ? -8.142 6.807 1.305 1.00 97.25 111 ARG A C 1
ATOM 855 O O . ARG A 1 111 ? -8.945 7.187 2.153 1.00 97.25 111 ARG A O 1
ATOM 862 N N . HIS A 1 112 ? -7.773 5.533 1.172 1.00 96.81 112 HIS A N 1
ATOM 863 C CA . HIS A 1 112 ? -8.252 4.473 2.059 1.00 96.81 112 HIS A CA 1
ATOM 864 C C . HIS A 1 112 ? -7.813 4.704 3.514 1.00 96.81 112 HIS A C 1
ATOM 866 O O . HIS A 1 112 ? -8.654 4.680 4.408 1.00 96.81 112 HIS A O 1
ATOM 872 N N . PHE A 1 113 ? -6.538 5.016 3.757 1.00 95.94 113 PHE A N 1
ATOM 873 C CA . PHE A 1 113 ? -6.031 5.288 5.105 1.00 95.94 113 PHE A CA 1
ATOM 874 C C . PHE A 1 113 ? -6.699 6.497 5.749 1.00 95.94 113 PHE A C 1
ATOM 876 O O . PHE A 1 113 ? -7.007 6.457 6.936 1.00 95.94 113 PHE A O 1
ATOM 883 N N . LYS A 1 114 ? -6.999 7.545 4.973 1.00 97.56 114 LYS A N 1
ATOM 884 C CA . LYS A 1 114 ? -7.777 8.686 5.467 1.00 97.56 114 LYS A CA 1
ATOM 885 C C . LYS A 1 114 ? -9.189 8.275 5.901 1.00 97.56 114 LYS A C 1
ATOM 887 O O . LYS A 1 114 ? -9.647 8.739 6.939 1.00 97.56 114 LYS A O 1
ATOM 892 N N . ALA A 1 115 ? -9.859 7.409 5.139 1.00 97.75 115 ALA A N 1
ATOM 893 C CA . ALA A 1 115 ? -11.182 6.894 5.501 1.00 97.75 115 ALA A CA 1
ATOM 894 C C . ALA A 1 115 ? -11.136 5.995 6.751 1.00 97.75 115 ALA A C 1
ATOM 896 O O . ALA A 1 115 ? -12.009 6.075 7.606 1.00 97.75 115 ALA A O 1
ATOM 897 N N . VAL A 1 116 ? -10.097 5.169 6.896 1.00 96.31 116 VAL A N 1
ATOM 898 C CA . VAL A 1 116 ? -9.882 4.369 8.112 1.00 96.31 116 VAL A CA 1
ATOM 899 C C . VAL A 1 116 ? -9.626 5.273 9.322 1.00 96.31 116 VAL A C 1
ATOM 901 O O . VAL A 1 116 ? -10.229 5.071 10.372 1.00 96.31 116 VAL A O 1
ATOM 904 N N . ALA A 1 117 ? -8.793 6.305 9.167 1.00 96.69 117 ALA A N 1
ATOM 905 C CA . ALA A 1 117 ? -8.487 7.264 10.224 1.00 96.69 117 ALA A CA 1
ATOM 906 C C . ALA A 1 117 ? -9.726 8.031 10.714 1.00 96.69 117 ALA A C 1
ATOM 908 O O . ALA A 1 117 ? -9.820 8.313 11.905 1.00 96.69 117 ALA A O 1
ATOM 909 N N . SER A 1 118 ? -10.687 8.346 9.834 1.00 96.75 118 SER A N 1
ATOM 910 C CA . SER A 1 118 ? -11.923 9.035 10.236 1.00 96.75 118 SER A CA 1
ATOM 911 C C . SER A 1 118 ? -12.871 8.179 11.078 1.00 96.75 118 SER A C 1
ATOM 913 O O . SER A 1 118 ? -13.754 8.729 11.726 1.00 96.75 1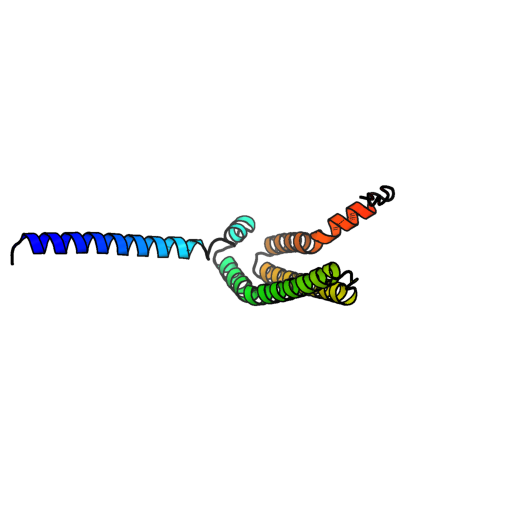18 SER A O 1
ATOM 915 N N . GLU A 1 119 ? -12.690 6.856 11.093 1.00 96.31 119 GLU A N 1
ATOM 916 C CA . GLU A 1 119 ? -13.471 5.940 11.935 1.00 96.31 119 GLU A CA 1
ATOM 917 C C . GLU A 1 119 ? -12.844 5.697 13.317 1.00 96.31 119 GLU A C 1
ATOM 919 O O . GLU A 1 119 ? -13.444 5.003 14.143 1.00 96.31 119 GLU A O 1
ATOM 924 N N . MET A 1 120 ? -11.650 6.249 13.563 1.00 94.69 120 MET A N 1
ATOM 925 C CA . MET A 1 120 ? -10.899 6.147 14.817 1.00 94.69 120 MET A CA 1
ATOM 926 C C . MET A 1 120 ? -11.119 7.380 15.712 1.00 94.69 120 MET A C 1
ATOM 928 O O . MET A 1 120 ? -11.477 8.450 15.210 1.00 94.69 120 MET A O 1
ATOM 932 N N . PRO A 1 121 ? -10.823 7.293 17.026 1.00 94.69 121 PRO A N 1
ATOM 933 C CA . PRO A 1 121 ? -10.698 8.475 17.876 1.00 94.69 121 PRO A CA 1
ATOM 934 C C . PRO A 1 121 ? -9.704 9.476 17.279 1.00 94.69 121 PRO A C 1
ATOM 936 O O . PRO A 1 121 ? -8.657 9.067 16.781 1.00 94.69 121 PRO A O 1
ATOM 939 N N . HIS A 1 122 ? -9.999 10.775 17.362 1.00 92.56 122 HIS A N 1
ATOM 940 C CA . HIS A 1 122 ? -9.258 11.841 16.668 1.00 92.56 122 HIS A CA 1
ATOM 941 C C . HIS A 1 122 ? -7.724 11.732 16.790 1.00 92.56 122 HIS A C 1
ATOM 943 O O . HIS A 1 122 ? -7.006 11.752 15.784 1.00 92.56 122 HIS A O 1
ATOM 949 N N . ASP A 1 123 ? -7.220 11.552 18.011 1.00 93.81 123 ASP A N 1
ATOM 950 C CA . ASP A 1 123 ? -5.778 11.488 18.272 1.00 93.81 123 ASP A CA 1
ATOM 951 C C . ASP A 1 123 ? -5.153 10.203 17.710 1.00 93.81 123 ASP A C 1
ATOM 953 O O . ASP A 1 123 ? -4.047 10.219 17.167 1.00 93.81 123 ASP A O 1
ATOM 957 N N . GLN A 1 124 ? -5.884 9.087 17.770 1.00 95.62 124 GLN A N 1
ATOM 958 C CA . GLN A 1 124 ? -5.437 7.797 17.244 1.00 95.62 124 GLN A CA 1
ATOM 959 C C . GLN A 1 124 ? -5.481 7.762 15.715 1.00 95.62 124 GLN A C 1
ATOM 961 O O . GLN A 1 124 ? -4.524 7.310 15.091 1.00 95.62 124 GLN A O 1
ATOM 966 N N . GLY A 1 125 ? -6.535 8.311 15.107 1.00 95.69 125 GLY A N 1
ATOM 967 C CA . GLY A 1 125 ? -6.656 8.451 13.657 1.00 95.69 125 GLY A CA 1
ATOM 968 C C . GLY A 1 125 ? -5.550 9.326 13.071 1.00 95.69 125 GLY A C 1
ATOM 969 O O . GLY A 1 125 ? -4.969 8.980 12.042 1.00 95.69 125 GLY A O 1
ATOM 970 N N . SER A 1 126 ? -5.187 10.411 13.761 1.00 96.31 126 SER A N 1
ATOM 971 C CA . SER A 1 126 ? -4.079 11.285 13.358 1.00 96.31 126 SER A CA 1
ATOM 972 C C . SER A 1 126 ? -2.727 10.565 13.411 1.00 96.31 126 SER A C 1
ATOM 974 O O . SER A 1 126 ? -1.964 10.622 12.445 1.00 96.31 126 SER A O 1
ATOM 976 N N . ARG A 1 127 ? -2.448 9.827 14.498 1.00 96.31 127 ARG A N 1
ATOM 977 C CA . ARG A 1 127 ? -1.233 8.999 14.629 1.00 96.31 127 ARG A CA 1
ATOM 978 C C . ARG A 1 127 ? -1.165 7.910 13.557 1.00 96.31 127 ARG A C 1
ATOM 980 O O . ARG A 1 127 ? -0.128 7.744 12.922 1.00 96.31 127 ARG A O 1
ATOM 987 N N . TYR A 1 128 ? -2.271 7.200 13.339 1.00 95.31 128 TYR A N 1
ATOM 988 C CA . TYR A 1 128 ? -2.380 6.157 12.322 1.00 95.31 128 TYR A CA 1
ATOM 989 C C . TYR A 1 128 ? -2.095 6.708 10.924 1.00 95.31 128 TYR A C 1
ATOM 991 O O . TYR A 1 128 ? -1.266 6.162 10.196 1.00 95.31 128 TYR A O 1
ATOM 999 N N . LEU A 1 129 ? -2.747 7.813 10.552 1.00 96.25 129 LEU A N 1
ATOM 1000 C CA . LEU A 1 129 ? -2.603 8.392 9.222 1.00 96.25 129 LEU A CA 1
ATOM 1001 C C . LEU A 1 129 ? -1.175 8.882 8.965 1.00 96.25 129 LEU A C 1
ATOM 1003 O O . LEU A 1 129 ? -0.648 8.628 7.882 1.00 96.25 129 LEU A O 1
ATOM 1007 N N . ALA A 1 130 ? -0.547 9.533 9.947 1.00 95.06 130 ALA A N 1
ATOM 1008 C CA . ALA A 1 130 ? 0.837 9.987 9.836 1.00 95.06 130 ALA A CA 1
ATOM 1009 C C . ALA A 1 130 ? 1.797 8.815 9.575 1.00 95.06 130 ALA A C 1
ATOM 1011 O O . ALA A 1 130 ? 2.641 8.886 8.680 1.00 95.06 130 ALA A O 1
ATOM 1012 N N . GLU A 1 131 ? 1.625 7.706 10.298 1.00 93.06 131 GLU A N 1
ATOM 1013 C CA . GLU A 1 131 ? 2.460 6.520 10.116 1.00 93.06 131 GLU A CA 1
ATOM 1014 C C . GLU A 1 131 ? 2.220 5.850 8.756 1.00 93.06 131 GLU A C 1
ATOM 1016 O O . GLU A 1 131 ? 3.168 5.541 8.032 1.00 93.06 131 GLU A O 1
ATOM 1021 N N . MET A 1 132 ? 0.960 5.694 8.340 1.00 93.12 132 MET A N 1
ATOM 1022 C CA . MET A 1 132 ? 0.647 5.118 7.029 1.00 93.12 132 MET A CA 1
ATOM 1023 C C . MET A 1 132 ? 1.154 5.992 5.872 1.00 93.12 132 MET A C 1
ATOM 1025 O O . MET A 1 132 ? 1.625 5.466 4.862 1.00 93.12 132 MET A O 1
ATOM 1029 N N . GLN A 1 133 ? 1.103 7.321 6.006 1.00 93.19 133 GLN A N 1
ATOM 1030 C CA . GLN A 1 133 ? 1.680 8.257 5.035 1.00 93.19 133 GLN A CA 1
ATOM 1031 C C . GLN A 1 133 ? 3.194 8.088 4.929 1.00 93.19 133 GLN A C 1
ATOM 1033 O O . GLN A 1 133 ? 3.715 7.967 3.817 1.00 93.19 133 GLN A O 1
ATOM 1038 N N . ARG A 1 134 ? 3.886 8.013 6.072 1.00 91.00 134 ARG A N 1
ATOM 1039 C CA . ARG A 1 134 ? 5.333 7.782 6.136 1.00 91.00 134 ARG A CA 1
ATOM 1040 C C . ARG A 1 134 ? 5.725 6.486 5.427 1.00 91.00 134 ARG A C 1
ATOM 1042 O O . ARG A 1 134 ? 6.638 6.496 4.609 1.00 91.00 134 ARG A O 1
ATOM 1049 N N . LEU A 1 135 ? 5.013 5.388 5.686 1.00 88.88 135 LEU A N 1
ATOM 1050 C CA . LEU A 1 135 ? 5.279 4.093 5.050 1.00 88.88 135 LEU A CA 1
ATOM 1051 C C . LEU A 1 135 ? 4.981 4.099 3.544 1.00 88.88 135 LEU A C 1
ATOM 1053 O O . LEU A 1 135 ? 5.748 3.549 2.758 1.00 88.88 135 LEU A O 1
ATOM 1057 N N . THR A 1 136 ? 3.889 4.744 3.127 1.00 89.00 136 THR A N 1
ATOM 1058 C CA . THR A 1 136 ? 3.458 4.750 1.717 1.00 89.00 136 THR A CA 1
ATOM 1059 C C . THR A 1 136 ? 4.377 5.589 0.831 1.00 89.00 136 THR A C 1
ATOM 1061 O O . THR A 1 136 ? 4.622 5.232 -0.323 1.00 89.00 136 THR A O 1
ATOM 1064 N N . LEU A 1 137 ? 4.879 6.707 1.361 1.00 85.94 137 LEU A N 1
ATOM 1065 C CA . LEU A 1 137 ? 5.705 7.665 0.621 1.00 85.94 137 LEU A CA 1
ATOM 1066 C C . LEU A 1 137 ? 7.213 7.432 0.815 1.00 85.94 137 LEU A C 1
ATOM 1068 O O . LEU A 1 137 ? 8.003 7.778 -0.060 1.00 85.94 137 LEU A O 1
ATOM 1072 N N . GLY A 1 138 ? 7.622 6.812 1.924 1.00 75.19 138 GLY A N 1
ATOM 1073 C CA . GLY A 1 138 ? 9.027 6.703 2.328 1.00 75.19 138 GLY A CA 1
ATOM 1074 C C . GLY A 1 138 ? 9.894 5.745 1.504 1.00 75.19 138 GLY A C 1
ATOM 1075 O O . GLY A 1 138 ? 11.116 5.805 1.606 1.00 75.19 138 GLY A O 1
ATOM 1076 N N . PHE A 1 139 ? 9.310 4.878 0.668 1.00 62.66 139 PHE A N 1
ATOM 1077 C CA . PHE A 1 139 ? 10.081 3.871 -0.077 1.00 62.66 139 PHE A CA 1
ATOM 1078 C C . PHE A 1 139 ? 11.025 4.481 -1.133 1.00 62.66 139 PHE A C 1
ATOM 1080 O O . PHE A 1 139 ? 12.150 4.016 -1.276 1.00 62.66 139 PHE A O 1
ATOM 1087 N N . HIS A 1 140 ? 10.608 5.543 -1.836 1.00 63.03 140 HIS A N 1
ATOM 1088 C CA . HIS A 1 140 ? 11.474 6.235 -2.811 1.00 63.03 140 HIS A CA 1
ATOM 1089 C C . HIS A 1 140 ? 12.383 7.275 -2.144 1.00 63.03 140 HIS A C 1
ATOM 1091 O O . HIS A 1 140 ? 13.534 7.440 -2.542 1.00 63.03 140 HIS A O 1
ATOM 1097 N N . GLN A 1 141 ? 11.906 7.899 -1.063 1.00 64.31 141 GLN A N 1
ATOM 1098 C CA . GLN A 1 141 ? 12.653 8.930 -0.343 1.00 64.31 141 GLN A CA 1
ATOM 1099 C C . GLN A 1 141 ? 13.978 8.415 0.220 1.00 64.31 141 GLN A C 1
ATOM 1101 O O . GLN A 1 141 ? 14.944 9.160 0.241 1.00 64.31 141 GLN A O 1
ATOM 1106 N N . ASN A 1 142 ? 14.060 7.154 0.652 1.00 65.62 142 ASN A N 1
ATOM 1107 C CA . ASN A 1 142 ? 15.302 6.629 1.222 1.00 65.62 142 ASN A CA 1
ATOM 1108 C C . ASN A 1 142 ? 16.428 6.525 0.171 1.00 65.62 142 ASN A C 1
ATOM 1110 O O . ASN A 1 142 ? 17.572 6.886 0.440 1.00 65.62 142 ASN A O 1
ATOM 1114 N N . ILE A 1 143 ? 16.089 6.110 -1.057 1.00 64.75 143 ILE A N 1
ATOM 1115 C CA . ILE A 1 143 ? 17.038 6.071 -2.181 1.00 64.75 143 ILE A CA 1
ATOM 1116 C C . ILE A 1 143 ? 17.453 7.497 -2.557 1.00 64.75 143 ILE A C 1
ATOM 1118 O O . ILE A 1 143 ? 18.643 7.793 -2.631 1.00 64.75 143 ILE A O 1
ATOM 1122 N N . GLU A 1 144 ? 16.487 8.401 -2.722 1.00 69.69 144 GLU A N 1
ATOM 1123 C CA . GLU A 1 144 ? 16.746 9.800 -3.080 1.00 69.69 144 GLU A CA 1
ATOM 1124 C C . GLU A 1 144 ? 17.586 10.534 -2.023 1.00 69.69 144 GLU A C 1
ATOM 1126 O O . GLU A 1 144 ? 18.522 11.253 -2.371 1.00 69.69 144 GLU A O 1
ATOM 1131 N N . SER A 1 145 ? 17.299 10.335 -0.734 1.00 71.94 145 SER A N 1
ATOM 1132 C CA . SER A 1 145 ? 18.072 10.910 0.372 1.00 71.94 145 SER A CA 1
ATOM 1133 C C . SER A 1 145 ? 19.503 10.379 0.392 1.00 71.94 145 SER A C 1
ATOM 1135 O O . SER A 1 145 ? 20.430 11.174 0.509 1.00 71.94 145 SER A O 1
ATOM 1137 N N . SER A 1 146 ? 19.707 9.074 0.168 1.00 72.50 146 SER A N 1
ATOM 1138 C CA . SER A 1 146 ? 21.059 8.501 0.078 1.00 72.50 146 SER A CA 1
ATOM 1139 C C . SER A 1 146 ? 21.885 9.102 -1.070 1.00 72.50 146 SER A C 1
ATOM 1141 O O . SER A 1 146 ? 23.081 9.343 -0.915 1.00 72.50 146 SER A O 1
ATOM 1143 N N . MET A 1 147 ? 21.240 9.418 -2.200 1.00 67.56 147 MET A N 1
ATOM 1144 C CA . MET A 1 147 ? 21.879 10.076 -3.345 1.00 67.56 147 MET A CA 1
ATOM 1145 C C . MET A 1 147 ? 22.145 11.568 -3.089 1.00 67.56 147 MET A C 1
ATOM 1147 O O . MET A 1 147 ? 23.137 12.108 -3.572 1.00 67.56 147 MET A O 1
ATOM 1151 N N . ARG A 1 148 ? 21.285 12.246 -2.319 1.00 68.31 148 ARG A N 1
ATOM 1152 C CA . ARG A 1 148 ? 21.458 13.658 -1.932 1.00 68.31 148 ARG A CA 1
ATOM 1153 C C . ARG A 1 148 ? 22.574 13.867 -0.916 1.00 68.31 148 ARG A C 1
ATOM 1155 O O . ARG A 1 148 ? 23.265 14.880 -0.976 1.00 68.31 148 ARG A O 1
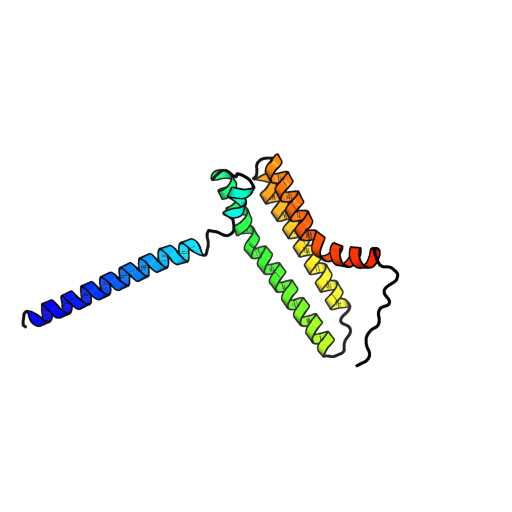ATOM 1162 N N . GLU A 1 149 ? 22.728 12.938 0.018 1.00 68.31 149 GLU A N 1
ATOM 1163 C CA . GLU A 1 149 ? 23.699 13.036 1.110 1.00 68.31 149 GLU A CA 1
ATOM 1164 C C . GLU A 1 149 ? 25.123 12.648 0.677 1.00 68.31 149 GLU A C 1
ATOM 1166 O O . GLU A 1 149 ? 26.078 13.006 1.366 1.00 68.31 149 GLU A O 1
ATOM 1171 N N . ASN A 1 150 ? 25.294 11.989 -0.480 1.00 54.25 150 ASN A N 1
ATOM 1172 C CA . ASN A 1 150 ? 26.605 11.573 -0.985 1.00 54.25 150 ASN A CA 1
ATOM 1173 C C . ASN A 1 150 ? 26.881 12.007 -2.445 1.00 54.25 150 ASN A C 1
ATOM 1175 O O . ASN A 1 150 ? 26.839 11.185 -3.359 1.00 54.25 150 ASN A O 1
ATOM 1179 N N . PRO A 1 151 ? 27.236 13.283 -2.696 1.00 53.03 151 PRO A N 1
ATOM 1180 C CA . PRO A 1 151 ? 27.568 13.771 -4.040 1.00 53.03 151 PRO A CA 1
ATOM 1181 C C . PRO A 1 151 ? 28.914 13.259 -4.606 1.00 53.03 151 PRO A C 1
ATOM 1183 O O . PRO A 1 151 ? 29.291 13.669 -5.702 1.00 53.03 151 PRO A O 1
ATOM 1186 N N . ALA A 1 152 ? 29.662 12.405 -3.889 1.00 53.78 152 ALA A N 1
ATOM 1187 C CA . ALA A 1 152 ? 31.056 12.060 -4.210 1.00 53.78 152 ALA A CA 1
ATOM 1188 C C . ALA A 1 152 ? 31.353 10.556 -4.390 1.00 53.78 152 ALA A C 1
ATOM 1190 O O . ALA A 1 152 ? 32.508 10.188 -4.602 1.00 53.78 152 ALA A O 1
ATOM 1191 N N . SER A 1 153 ? 30.360 9.665 -4.338 1.00 52.53 153 SER A N 1
ATOM 1192 C CA . SER A 1 153 ? 30.566 8.253 -4.686 1.00 52.53 153 SER A CA 1
ATOM 1193 C C . SER A 1 153 ? 30.285 8.038 -6.173 1.00 52.53 153 SER A C 1
ATOM 1195 O O . SER A 1 153 ? 29.132 7.891 -6.574 1.00 52.53 153 SER A O 1
ATOM 1197 N N . GLY A 1 154 ? 31.336 8.062 -6.997 1.00 46.16 154 GLY A N 1
ATOM 1198 C CA . GLY A 1 154 ? 31.236 7.812 -8.433 1.00 46.16 154 GLY A CA 1
ATOM 1199 C C . GLY A 1 154 ? 30.560 6.473 -8.742 1.00 46.16 154 GLY A C 1
ATOM 1200 O O . GLY A 1 154 ? 30.852 5.453 -8.118 1.00 46.16 154 GLY A O 1
ATOM 1201 N N . HIS A 1 155 ? 29.660 6.481 -9.724 1.00 52.91 155 HIS A N 1
ATOM 1202 C CA . HIS A 1 155 ? 29.103 5.271 -10.318 1.00 52.91 155 HIS A CA 1
ATOM 1203 C C . HIS A 1 155 ? 30.199 4.528 -11.095 1.00 52.91 155 HIS A C 1
ATOM 1205 O O . HIS A 1 155 ? 30.350 4.702 -12.301 1.00 52.91 155 HIS A O 1
ATOM 1211 N N . ALA A 1 156 ? 30.985 3.707 -10.401 1.00 45.75 156 ALA A N 1
ATOM 1212 C CA . ALA A 1 156 ? 31.783 2.671 -11.038 1.00 45.75 156 ALA A CA 1
ATOM 1213 C C . ALA A 1 156 ? 30.842 1.509 -11.386 1.00 45.75 156 ALA A C 1
ATOM 1215 O O . ALA A 1 156 ? 30.566 0.647 -10.551 1.00 45.75 156 ALA A O 1
ATOM 1216 N N . HIS A 1 157 ? 30.308 1.504 -12.607 1.00 51.84 157 HIS A N 1
ATOM 1217 C CA . HIS A 1 157 ? 29.812 0.263 -13.189 1.00 51.84 157 HIS A CA 1
ATOM 1218 C C . HIS A 1 157 ? 31.041 -0.609 -13.437 1.00 51.84 157 HIS A C 1
ATOM 1220 O O . HIS A 1 157 ? 31.884 -0.271 -14.261 1.00 51.84 157 HIS A O 1
ATOM 1226 N N . GLY A 1 158 ? 31.201 -1.654 -12.625 1.00 42.09 158 GLY A N 1
ATOM 1227 C CA . GLY A 1 158 ? 32.273 -2.622 -12.804 1.00 42.09 158 GLY A CA 1
ATOM 1228 C C . GLY A 1 158 ? 32.092 -3.331 -14.139 1.00 42.09 158 GLY A C 1
ATOM 1229 O O . GLY A 1 158 ? 31.088 -4.014 -14.333 1.00 42.09 158 GLY A O 1
ATOM 1230 N N . ASP A 1 159 ? 33.057 -3.143 -15.034 1.00 41.66 159 ASP A N 1
ATOM 1231 C CA . ASP A 1 159 ? 33.224 -3.953 -16.232 1.00 41.66 159 ASP A CA 1
ATOM 1232 C C . ASP A 1 159 ? 33.490 -5.408 -15.813 1.00 41.66 159 ASP A C 1
ATOM 1234 O O . ASP A 1 159 ? 34.491 -5.709 -15.152 1.00 41.66 159 ASP A O 1
ATOM 1238 N N . HIS A 1 160 ? 32.588 -6.307 -16.203 1.00 38.31 160 HIS A N 1
ATOM 1239 C CA . HIS A 1 160 ? 32.805 -7.751 -16.232 1.00 38.31 160 HIS A CA 1
ATOM 1240 C C . HIS A 1 160 ? 32.413 -8.287 -17.603 1.00 38.31 160 HIS A C 1
ATOM 1242 O O . HIS A 1 160 ? 31.298 -7.953 -18.064 1.00 38.31 160 HIS A O 1
#

Radius of gyration: 26.84 Å; chains: 1; bounding box: 59×76×47 Å